Protein AF-X1A4C0-F1 (afdb_monomer_lite)

Sequence (137 aa):
MSKVQEGVDPTTTLLRAACAEFGWTPTPSFGPFNCFQFEGTKSLGYEIAEQSDWNLPDWILFPTGSGGLMAGTMKGLWEFKQMGLIDKIPRPVVVQPEGCSPIVRAFNDSQDPLNITPWDSNETVAGGLADPFPWDG

Foldseek 3Di:
DDPDPPPDDVVVVVLVVCCVPPVDQDDDCACVRDVCNLVVLCVLLVVQCVVCVNDHDQEDEDAAALCSNVNSNQVNVVVCCVVVSHVDRHHYHYDYDPQADQPVVCVVVVHDPVDGDFRPGQDDPPNVNSHRHNRHD

Radius of gyration: 17.16 Å; chains: 1; bounding box: 41×28×54 Å

InterPro domains:
  IPR001926 Tryptophan synthase beta chain-like, PALP domain [PF00291] (6-132)
  IPR036052 Tryptophan synthase beta chain-like, PALP domain superfamily [G3DSA:3.40.50.1100] (3-33)
  IPR036052 Tryptophan synthase beta chain-like, PALP domain superfamily [G3DSA:3.40.50.1100] (34-134)
  IPR036052 Tryptophan synthase beta chain-like, PALP domain superfamily [SSF53686] (7-135)

Structure (mmCIF, N/CA/C/O backbone):
data_AF-X1A4C0-F1
#
_entry.id   AF-X1A4C0-F1
#
loop_
_atom_site.group_PDB
_atom_site.id
_atom_site.type_symbol
_atom_site.label_atom_id
_atom_site.label_alt_id
_atom_site.label_comp_id
_atom_site.label_asym_id
_atom_site.label_entity_id
_atom_site.label_seq_id
_atom_site.pdbx_PDB_ins_code
_atom_site.Cartn_x
_atom_site.Cartn_y
_atom_site.Cartn_z
_atom_site.occupancy
_atom_site.B_iso_or_equiv
_atom_site.auth_seq_id
_atom_site.auth_comp_id
_atom_site.auth_asym_id
_atom_site.auth_atom_id
_atom_site.pdbx_PDB_model_num
ATOM 1 N N . MET A 1 1 ? 13.015 5.379 -32.633 1.00 35.22 1 MET A N 1
ATOM 2 C CA . MET A 1 1 ? 12.481 5.093 -31.286 1.00 35.22 1 MET A CA 1
ATOM 3 C C . MET A 1 1 ? 12.363 3.584 -31.183 1.00 35.22 1 MET A C 1
ATOM 5 O O . MET A 1 1 ? 11.619 3.008 -31.969 1.00 35.22 1 MET A O 1
ATOM 9 N N . SER A 1 2 ? 13.199 2.930 -30.374 1.00 31.91 2 SER A N 1
ATOM 10 C CA . SER A 1 2 ? 13.147 1.473 -30.219 1.00 31.91 2 SER A CA 1
ATOM 11 C C . SER A 1 2 ? 11.810 1.091 -29.596 1.00 31.91 2 SER A C 1
ATOM 13 O O . SER A 1 2 ? 11.397 1.703 -28.614 1.00 31.91 2 SER A O 1
ATOM 15 N N . LYS A 1 3 ? 11.131 0.107 -30.187 1.00 31.34 3 LYS A N 1
ATOM 16 C CA . LYS A 1 3 ? 9.932 -0.489 -29.600 1.00 31.34 3 LYS A CA 1
ATOM 17 C C . LYS A 1 3 ? 10.282 -0.974 -28.191 1.00 31.34 3 LYS A C 1
ATOM 19 O O . LYS A 1 3 ? 11.259 -1.702 -28.030 1.00 31.34 3 LYS A O 1
ATOM 24 N N . VAL A 1 4 ? 9.522 -0.514 -27.200 1.00 41.19 4 VAL A N 1
ATOM 25 C CA . VAL A 1 4 ? 9.546 -1.042 -25.832 1.00 41.19 4 VAL A CA 1
ATOM 26 C C . VAL A 1 4 ? 9.296 -2.549 -25.937 1.00 41.19 4 VAL A C 1
ATOM 28 O O . VAL A 1 4 ? 8.373 -2.959 -26.640 1.00 41.19 4 VAL A O 1
ATOM 31 N N . GLN A 1 5 ? 10.165 -3.371 -25.344 1.00 38.91 5 GLN A N 1
ATOM 32 C CA . GLN A 1 5 ? 9.925 -4.813 -25.255 1.00 38.91 5 GLN A CA 1
ATOM 33 C C . GLN A 1 5 ? 8.626 -5.033 -24.473 1.00 38.91 5 GLN A C 1
ATOM 35 O O . GLN A 1 5 ? 8.470 -4.477 -23.388 1.00 38.91 5 GLN A O 1
ATOM 40 N N . GLU A 1 6 ? 7.698 -5.820 -25.025 1.00 45.59 6 GLU A N 1
ATOM 41 C CA . GLU A 1 6 ? 6.472 -6.207 -24.319 1.00 45.59 6 GLU A CA 1
ATOM 42 C C . GLU A 1 6 ? 6.823 -6.783 -22.939 1.00 45.59 6 GLU A C 1
ATOM 44 O O . GLU A 1 6 ? 7.687 -7.652 -22.820 1.00 45.59 6 GLU A O 1
ATOM 49 N N . GLY A 1 7 ? 6.183 -6.256 -21.894 1.00 53.78 7 GLY A N 1
ATOM 50 C CA . GLY A 1 7 ? 6.369 -6.704 -20.512 1.00 53.78 7 GLY A CA 1
ATOM 51 C C . GLY A 1 7 ? 7.548 -6.090 -19.747 1.00 53.78 7 GLY A C 1
ATOM 52 O O . GLY A 1 7 ? 7.744 -6.450 -18.589 1.00 53.78 7 GLY A O 1
ATOM 53 N N . VAL A 1 8 ? 8.321 -5.163 -20.330 1.00 65.06 8 VAL A N 1
ATOM 54 C CA . VAL A 1 8 ? 9.417 -4.477 -19.620 1.00 65.06 8 VAL A CA 1
ATOM 55 C C . VAL A 1 8 ? 9.138 -2.978 -19.532 1.00 65.06 8 VAL A C 1
ATOM 57 O O . VAL A 1 8 ? 9.092 -2.287 -20.547 1.00 65.06 8 VAL A O 1
ATOM 60 N N . ASP A 1 9 ? 8.990 -2.460 -18.309 1.00 73.38 9 ASP A N 1
ATOM 61 C CA . ASP A 1 9 ? 8.831 -1.024 -18.067 1.00 73.38 9 ASP A CA 1
ATOM 62 C C . ASP A 1 9 ? 10.068 -0.249 -18.587 1.00 73.38 9 ASP A C 1
ATOM 64 O O . ASP A 1 9 ? 11.195 -0.457 -18.100 1.00 73.38 9 ASP A O 1
ATOM 68 N N . PRO A 1 10 ? 9.900 0.654 -19.576 1.00 78.69 10 PRO A N 1
ATOM 69 C CA . PRO A 1 10 ? 11.009 1.425 -20.130 1.00 78.69 10 PRO A CA 1
ATOM 70 C C . PRO A 1 10 ? 11.648 2.348 -19.085 1.00 78.69 10 PRO A C 1
ATOM 72 O O . PRO A 1 10 ? 12.853 2.601 -19.155 1.00 78.69 10 PRO A O 1
ATOM 75 N N . THR A 1 11 ? 10.882 2.797 -18.088 1.00 81.62 11 THR A N 1
ATOM 76 C CA . THR A 1 11 ? 11.367 3.621 -16.973 1.00 81.62 11 THR A CA 1
ATOM 77 C C . THR A 1 11 ? 12.344 2.831 -16.119 1.00 81.62 11 THR A C 1
ATOM 79 O O . THR A 1 11 ? 13.454 3.291 -15.848 1.00 81.62 11 THR A O 1
ATOM 82 N N . THR A 1 12 ? 11.980 1.599 -15.767 1.00 81.69 12 THR A N 1
ATOM 83 C CA . THR A 1 12 ? 12.842 0.699 -14.997 1.00 81.69 12 THR A CA 1
ATOM 84 C C . THR A 1 12 ? 14.104 0.325 -15.778 1.00 81.69 12 THR A C 1
ATOM 86 O O . THR A 1 12 ? 15.195 0.251 -15.207 1.00 81.69 12 THR A O 1
ATOM 89 N N . THR A 1 13 ? 13.990 0.141 -17.095 1.00 85.81 13 THR A N 1
ATOM 90 C CA . THR A 1 13 ? 15.143 -0.129 -17.969 1.00 85.81 13 THR A CA 1
ATOM 91 C C . THR A 1 13 ? 16.134 1.035 -17.959 1.00 85.81 13 THR A C 1
ATOM 93 O O . THR A 1 13 ? 17.331 0.830 -17.739 1.00 85.81 13 THR A O 1
ATOM 96 N N . LEU A 1 14 ? 15.641 2.263 -18.147 1.00 89.94 14 LEU A N 1
ATOM 97 C CA . LEU A 1 14 ? 16.476 3.463 -18.160 1.00 89.94 14 LEU A CA 1
ATOM 98 C C . LEU A 1 14 ? 17.091 3.751 -16.784 1.00 89.94 14 LEU A C 1
ATOM 100 O O . LEU A 1 14 ? 18.271 4.088 -16.710 1.00 89.94 14 LEU A O 1
ATOM 104 N N . LEU A 1 15 ? 16.328 3.557 -15.702 1.00 89.31 15 LEU A N 1
ATOM 105 C CA . LEU A 1 15 ? 16.816 3.680 -14.326 1.00 89.31 15 LEU A CA 1
ATOM 106 C C . LEU A 1 15 ? 18.030 2.774 -14.093 1.00 89.31 15 LEU A C 1
ATOM 108 O O . LEU A 1 15 ? 19.069 3.239 -13.627 1.00 89.31 15 LEU A O 1
ATOM 112 N N . ARG A 1 16 ? 17.925 1.489 -14.460 1.00 88.94 16 ARG A N 1
ATOM 113 C CA . ARG A 1 16 ? 19.024 0.522 -14.305 1.00 88.94 16 ARG A CA 1
ATOM 114 C C . ARG A 1 16 ? 20.261 0.929 -15.106 1.00 88.94 16 ARG A C 1
ATOM 116 O O . ARG A 1 16 ? 21.367 0.841 -14.577 1.00 88.94 16 ARG A O 1
ATOM 123 N N . ALA A 1 17 ? 20.079 1.383 -16.347 1.00 92.94 17 ALA A N 1
ATOM 124 C CA . ALA A 1 17 ? 21.181 1.843 -17.191 1.00 92.94 17 ALA A CA 1
ATOM 125 C C . ALA A 1 17 ? 21.893 3.067 -16.588 1.00 92.94 17 ALA A C 1
ATOM 127 O O . ALA A 1 17 ? 23.116 3.062 -16.471 1.00 92.94 17 ALA A O 1
ATOM 128 N N . ALA A 1 18 ? 21.138 4.067 -16.124 1.00 93.44 18 ALA A N 1
ATOM 129 C CA . ALA A 1 18 ? 21.695 5.268 -15.504 1.00 93.44 18 ALA A CA 1
ATOM 130 C C . ALA A 1 18 ? 22.442 4.959 -14.194 1.00 93.44 18 ALA A C 1
ATOM 132 O O . ALA A 1 18 ? 23.542 5.462 -13.975 1.00 93.44 18 ALA A O 1
ATOM 133 N N . CYS A 1 19 ? 21.891 4.093 -13.337 1.00 93.44 19 CYS A N 1
ATOM 134 C CA . CYS A 1 19 ? 22.583 3.647 -12.125 1.00 93.44 19 CYS A CA 1
ATOM 135 C C . CYS A 1 19 ? 23.915 2.951 -12.447 1.00 93.44 19 CYS A C 1
ATOM 137 O O . CYS A 1 19 ? 24.905 3.190 -11.757 1.00 93.44 19 CYS A O 1
ATOM 139 N N . ALA A 1 20 ? 23.956 2.124 -13.498 1.00 94.38 20 ALA A N 1
ATOM 140 C CA . ALA A 1 20 ? 25.172 1.433 -13.922 1.00 94.38 20 ALA A CA 1
ATOM 141 C C . ALA A 1 20 ? 26.223 2.383 -14.523 1.00 94.38 20 ALA A C 1
ATOM 143 O O . ALA A 1 20 ? 27.411 2.211 -14.263 1.00 94.38 20 ALA A O 1
ATOM 144 N N . GLU A 1 21 ? 25.799 3.378 -15.308 1.00 97.25 21 GLU A N 1
ATOM 145 C CA . GLU A 1 21 ? 26.699 4.340 -15.957 1.00 97.25 21 GLU A CA 1
ATOM 146 C C . GLU A 1 21 ? 27.266 5.368 -14.969 1.00 97.25 21 GLU A C 1
ATOM 148 O O . GLU A 1 21 ? 28.469 5.625 -14.957 1.00 97.25 21 GLU A O 1
ATOM 153 N N . PHE A 1 22 ? 26.412 5.943 -14.120 1.00 97.12 22 PHE A N 1
ATOM 154 C CA . PHE A 1 22 ? 26.778 7.083 -13.276 1.00 97.12 22 PHE A CA 1
ATOM 155 C C . PHE A 1 22 ? 27.069 6.715 -11.817 1.00 97.12 22 PHE A C 1
ATOM 157 O O . PHE A 1 22 ? 27.455 7.583 -11.034 1.00 97.12 22 PHE A O 1
ATOM 164 N N . GLY A 1 23 ? 26.869 5.454 -11.422 1.00 95.25 23 GLY A N 1
ATOM 165 C CA . GLY A 1 23 ? 27.032 5.017 -10.033 1.00 95.25 23 GLY A CA 1
ATOM 166 C C . GLY A 1 23 ? 26.002 5.628 -9.077 1.00 95.25 23 GLY A C 1
ATOM 167 O O . GLY A 1 23 ? 26.277 5.785 -7.889 1.00 95.25 23 GLY A O 1
ATOM 168 N N . TRP A 1 24 ? 24.832 6.022 -9.585 1.00 93.62 24 TRP A N 1
ATOM 169 C CA . TRP A 1 24 ? 23.764 6.608 -8.776 1.00 93.62 24 TRP A CA 1
ATOM 170 C C . TRP A 1 24 ? 23.018 5.552 -7.962 1.00 93.62 24 TRP A C 1
ATOM 172 O O . TRP A 1 24 ? 22.682 4.481 -8.468 1.00 93.62 24 TRP A O 1
ATOM 182 N N . THR A 1 25 ? 22.683 5.893 -6.718 1.00 89.69 25 THR A N 1
ATOM 183 C CA . THR A 1 25 ? 21.807 5.073 -5.876 1.00 89.69 25 THR A CA 1
ATOM 184 C C . THR A 1 25 ? 20.357 5.221 -6.341 1.00 89.69 25 THR A C 1
ATOM 186 O O . THR A 1 25 ? 19.853 6.346 -6.365 1.00 89.69 25 THR A O 1
ATOM 189 N N . PRO A 1 26 ? 19.655 4.129 -6.693 1.00 87.62 26 PRO A N 1
ATOM 190 C CA . PRO A 1 26 ? 18.250 4.211 -7.061 1.00 87.62 26 PRO A CA 1
ATOM 191 C C . PRO A 1 26 ? 17.406 4.562 -5.829 1.00 87.62 26 PRO A C 1
ATOM 193 O O . PRO A 1 26 ? 17.474 3.884 -4.807 1.00 87.62 26 PRO A O 1
ATOM 196 N N . THR A 1 27 ? 16.582 5.603 -5.936 1.00 87.31 27 THR A N 1
ATOM 197 C CA . THR A 1 27 ? 15.613 5.994 -4.896 1.00 87.31 27 THR A CA 1
ATOM 198 C C . THR A 1 27 ? 14.179 6.077 -5.435 1.00 87.31 27 THR A C 1
ATOM 200 O O . THR A 1 27 ? 13.511 7.094 -5.224 1.00 87.31 27 THR A O 1
ATOM 203 N N . PRO A 1 28 ? 13.685 5.083 -6.199 1.00 85.38 28 PRO A N 1
ATOM 204 C CA . PRO A 1 28 ? 12.318 5.134 -6.679 1.00 85.38 28 PRO A CA 1
ATOM 205 C C . PRO A 1 28 ? 11.332 4.834 -5.545 1.00 85.38 28 PRO A C 1
ATOM 207 O O . PRO A 1 28 ? 11.690 4.332 -4.475 1.00 85.38 28 PRO A O 1
ATOM 210 N N . SER A 1 29 ? 10.060 5.103 -5.814 1.00 79.00 29 SER A N 1
ATOM 211 C CA . SER A 1 29 ? 8.956 4.827 -4.902 1.00 79.00 29 SER A CA 1
ATOM 212 C C . SER A 1 29 ? 8.460 3.377 -4.974 1.00 79.00 29 SER A C 1
ATOM 214 O O . SER A 1 29 ? 7.268 3.169 -4.772 1.00 79.00 29 SER A O 1
ATOM 216 N N . PHE A 1 30 ? 9.330 2.399 -5.284 1.00 78.88 30 PHE A N 1
ATOM 217 C CA . PHE A 1 30 ? 8.948 0.985 -5.311 1.00 78.88 30 PHE A CA 1
ATOM 218 C C . PHE A 1 30 ? 9.992 0.005 -4.740 1.00 78.88 30 PHE A C 1
ATOM 220 O O . PHE A 1 30 ? 11.210 0.208 -4.830 1.00 78.88 30 PHE A O 1
ATOM 227 N N . GLY A 1 31 ? 9.486 -1.061 -4.116 1.00 72.69 31 GLY A N 1
ATOM 228 C CA . GLY A 1 31 ? 10.172 -1.928 -3.151 1.00 72.69 31 GLY A CA 1
ATOM 229 C C . GLY A 1 31 ? 11.457 -2.619 -3.630 1.00 72.69 31 GLY A C 1
ATOM 230 O O . GLY A 1 31 ? 12.452 -2.563 -2.904 1.00 72.69 31 GLY A O 1
ATOM 231 N N . PRO A 1 32 ? 11.509 -3.219 -4.838 1.00 79.06 32 PRO A N 1
ATOM 232 C CA . PRO A 1 32 ? 12.695 -3.918 -5.345 1.00 79.06 32 PRO A CA 1
ATOM 233 C C . PRO A 1 32 ? 13.984 -3.085 -5.392 1.00 79.06 32 PRO A C 1
ATOM 235 O O . PRO A 1 32 ? 15.076 -3.650 -5.436 1.00 79.06 32 PRO A O 1
ATOM 238 N N . PHE A 1 33 ? 13.871 -1.756 -5.394 1.00 80.31 33 PHE A N 1
ATOM 239 C CA . PHE A 1 33 ? 15.010 -0.836 -5.425 1.00 80.31 33 PHE A CA 1
ATOM 240 C C . PHE A 1 33 ? 15.153 -0.001 -4.149 1.00 80.31 33 PHE A C 1
ATOM 242 O O . PHE A 1 33 ? 16.221 0.558 -3.915 1.00 80.31 33 PHE A O 1
ATOM 249 N N . ASN A 1 34 ? 14.101 0.091 -3.331 1.00 84.81 34 ASN A N 1
ATOM 250 C CA . ASN A 1 34 ? 14.074 0.910 -2.127 1.00 84.81 34 ASN A CA 1
ATOM 251 C C . ASN A 1 34 ? 13.333 0.191 -0.990 1.00 84.81 34 ASN A C 1
ATOM 253 O O . ASN A 1 34 ? 12.125 0.347 -0.807 1.00 84.81 34 ASN A O 1
ATOM 257 N N . CYS A 1 35 ? 14.076 -0.563 -0.176 1.00 81.56 35 CYS A N 1
ATOM 258 C CA . CYS A 1 35 ? 13.513 -1.300 0.958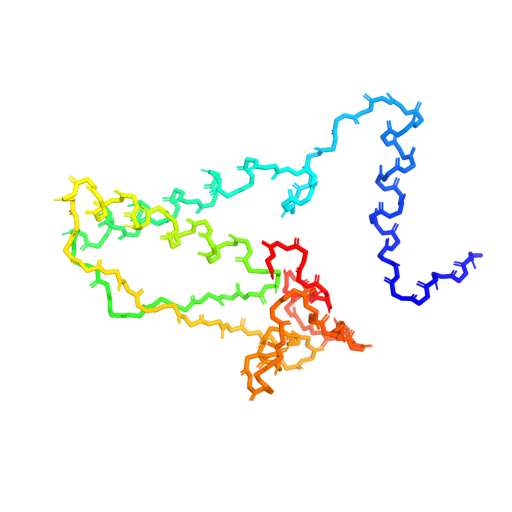 1.00 81.56 35 CYS A CA 1
ATOM 259 C C . CYS A 1 35 ? 12.927 -0.397 2.061 1.00 81.56 35 CYS A C 1
ATOM 261 O O . CYS A 1 35 ? 12.124 -0.865 2.865 1.00 81.56 35 CYS A O 1
ATOM 263 N N . PHE A 1 36 ? 13.281 0.892 2.091 1.00 87.25 36 PHE A N 1
ATOM 264 C CA . PHE A 1 36 ? 12.779 1.851 3.079 1.00 87.25 36 PHE A CA 1
ATOM 265 C C . PHE A 1 36 ? 11.451 2.504 2.677 1.00 87.25 36 PHE A C 1
ATOM 267 O O . PHE A 1 36 ? 10.846 3.193 3.497 1.00 87.25 36 PHE A O 1
ATOM 274 N N . GLN A 1 37 ? 10.959 2.278 1.455 1.00 87.44 37 GLN A N 1
ATOM 275 C CA . GLN A 1 37 ? 9.712 2.872 0.953 1.00 87.44 37 GLN A CA 1
ATOM 276 C C . GLN A 1 37 ? 8.517 2.626 1.896 1.00 87.44 37 GLN A C 1
ATOM 278 O O . GLN A 1 37 ? 7.705 3.522 2.154 1.00 87.44 37 GLN A O 1
ATOM 283 N N . PHE A 1 38 ? 8.433 1.423 2.467 1.00 89.69 38 PHE A N 1
ATOM 284 C CA . PHE A 1 38 ? 7.370 1.046 3.402 1.00 89.69 38 PHE A CA 1
ATOM 285 C C . PHE A 1 38 ? 7.521 1.696 4.786 1.00 89.69 38 PHE A C 1
ATOM 287 O O . PHE A 1 38 ? 6.531 1.893 5.485 1.00 89.69 38 PHE A O 1
ATOM 294 N N . GLU A 1 39 ? 8.742 2.066 5.186 1.00 92.12 39 GLU A N 1
ATOM 295 C CA . GLU A 1 39 ? 8.995 2.772 6.450 1.00 92.12 39 GLU A CA 1
ATOM 296 C C . GLU A 1 39 ? 8.570 4.241 6.389 1.00 92.12 39 GLU A C 1
ATOM 298 O O . GLU A 1 39 ? 8.231 4.815 7.419 1.00 92.12 39 GLU A O 1
ATOM 303 N N . GLY A 1 40 ? 8.553 4.845 5.197 1.00 92.31 40 GLY A N 1
ATOM 304 C CA . GLY A 1 40 ? 7.957 6.166 5.000 1.00 92.31 40 GLY A CA 1
ATOM 305 C C . GLY A 1 40 ? 6.432 6.096 5.047 1.00 92.31 40 GLY A C 1
ATOM 306 O O . GLY A 1 40 ? 5.793 6.752 5.860 1.00 92.31 40 GLY A O 1
ATOM 307 N N . THR A 1 41 ? 5.840 5.242 4.211 1.00 93.38 41 THR A N 1
ATOM 308 C CA . THR A 1 41 ? 4.374 5.148 4.071 1.00 93.38 41 THR A CA 1
ATOM 309 C C . THR A 1 41 ? 3.655 4.632 5.320 1.00 93.38 41 THR A C 1
ATOM 311 O O . THR A 1 41 ? 2.474 4.927 5.494 1.00 93.38 41 THR A O 1
ATOM 314 N N . LYS A 1 42 ? 4.332 3.921 6.232 1.00 95.88 42 LYS A N 1
ATOM 315 C CA . LYS A 1 42 ? 3.720 3.503 7.504 1.00 95.88 42 LYS A CA 1
ATOM 316 C C . LYS A 1 42 ? 3.367 4.648 8.445 1.00 95.88 42 LYS A C 1
ATOM 318 O O . LYS A 1 42 ? 2.510 4.436 9.302 1.00 95.88 42 LYS A O 1
ATOM 323 N N . SER A 1 43 ? 3.983 5.829 8.295 1.00 97.12 43 SER A N 1
ATOM 324 C CA . SER A 1 43 ? 3.650 6.985 9.139 1.00 97.12 43 SER A CA 1
ATOM 325 C C . SER A 1 43 ? 2.168 7.332 9.035 1.00 97.12 43 SER A C 1
ATOM 327 O O . SER A 1 43 ? 1.552 7.641 10.046 1.00 97.12 43 SER A O 1
ATOM 329 N N . LEU A 1 44 ? 1.565 7.132 7.856 1.00 97.69 44 LEU A N 1
ATOM 330 C CA 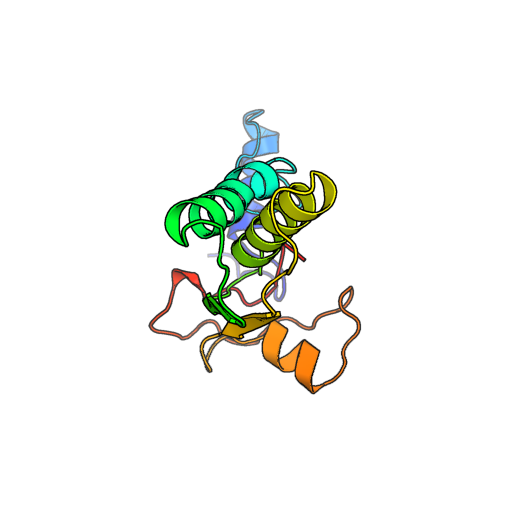. LEU A 1 44 ? 0.134 7.323 7.648 1.00 97.69 44 LEU A CA 1
ATOM 331 C C . LEU A 1 44 ? -0.709 6.440 8.580 1.00 97.69 44 LEU A C 1
ATOM 333 O O . LEU A 1 44 ? -1.743 6.875 9.071 1.00 97.69 44 LEU A O 1
ATOM 337 N N . GLY A 1 45 ? -0.268 5.213 8.870 1.00 97.81 45 GLY A N 1
ATOM 338 C CA . GLY A 1 45 ? -0.947 4.340 9.830 1.00 97.81 45 GLY A CA 1
ATOM 339 C C . GLY A 1 45 ? -0.910 4.899 11.253 1.00 97.81 45 GLY A C 1
ATOM 340 O O . GLY A 1 45 ? -1.901 4.806 11.978 1.00 97.81 45 GLY A O 1
ATOM 341 N N . TYR A 1 46 ? 0.207 5.519 11.638 1.00 97.94 46 TYR A N 1
ATOM 342 C CA . TYR A 1 46 ? 0.343 6.183 12.934 1.00 97.94 46 TYR A CA 1
ATOM 343 C C . TYR A 1 46 ? -0.524 7.437 13.016 1.00 97.94 46 TYR A C 1
ATOM 345 O O . TYR A 1 46 ? -1.242 7.616 13.996 1.00 97.94 46 TYR A O 1
ATOM 353 N N . GLU A 1 47 ? -0.501 8.259 11.967 1.00 98.19 47 GLU A N 1
ATOM 354 C CA . GLU A 1 47 ? -1.302 9.479 11.857 1.00 98.19 47 GLU A CA 1
ATOM 355 C C . GLU A 1 47 ? -2.798 9.155 11.905 1.00 98.19 47 GLU A C 1
ATOM 357 O O . GLU A 1 47 ? -3.532 9.799 12.644 1.00 98.19 47 GLU A O 1
ATOM 362 N N . ILE A 1 48 ? -3.255 8.106 11.208 1.00 97.94 48 ILE A N 1
ATOM 363 C CA . ILE A 1 48 ? -4.651 7.648 11.276 1.00 97.94 48 ILE A CA 1
ATOM 364 C C . ILE A 1 48 ? -5.035 7.268 12.710 1.00 97.94 48 ILE A C 1
ATOM 366 O O . ILE A 1 48 ? -6.126 7.619 13.155 1.00 97.94 48 ILE A O 1
ATOM 370 N N . ALA A 1 49 ? -4.173 6.552 13.437 1.00 98.00 49 ALA A N 1
ATOM 371 C CA . ALA A 1 49 ? -4.451 6.174 14.820 1.00 98.00 49 ALA A CA 1
ATOM 372 C C . ALA A 1 49 ? -4.515 7.391 15.750 1.00 98.00 49 ALA A C 1
ATOM 374 O O . ALA A 1 49 ? -5.481 7.523 16.500 1.00 98.00 49 ALA A O 1
ATOM 375 N N . GLU A 1 50 ? -3.536 8.292 15.662 1.00 97.75 50 GLU A N 1
ATOM 376 C CA . GLU A 1 50 ? -3.481 9.516 16.467 1.00 97.75 50 GLU A CA 1
ATOM 377 C C . GLU A 1 50 ? -4.675 10.438 16.176 1.00 97.75 50 GLU A C 1
ATOM 379 O O . GLU A 1 50 ? -5.375 10.857 17.094 1.00 97.75 50 GLU A O 1
ATOM 384 N N . GLN A 1 51 ? -4.955 10.710 14.899 1.00 97.88 51 GLN A N 1
ATOM 385 C CA . GLN A 1 51 ? -6.005 11.638 14.461 1.00 97.88 51 GLN A CA 1
ATOM 386 C C . GLN A 1 51 ? -7.423 11.078 14.617 1.00 97.88 51 GLN A C 1
ATOM 388 O O . GLN A 1 51 ? -8.388 11.835 14.536 1.00 97.88 51 GLN A O 1
ATOM 393 N N . SER A 1 52 ? -7.563 9.768 14.842 1.00 96.69 52 SER A N 1
ATOM 394 C CA . SER A 1 52 ? -8.843 9.138 15.194 1.00 96.69 52 SER A CA 1
ATOM 395 C C . SER A 1 52 ? -9.054 9.049 16.709 1.00 96.69 52 SER A C 1
ATOM 397 O O . SER A 1 52 ? -9.881 8.254 17.153 1.00 96.69 52 SER A O 1
ATOM 399 N N . ASP A 1 53 ? -8.278 9.786 17.514 1.00 96.75 53 ASP A N 1
ATOM 400 C CA . ASP A 1 53 ? -8.274 9.691 18.981 1.00 96.75 53 ASP A CA 1
ATOM 401 C C . ASP A 1 53 ? -8.113 8.239 19.468 1.00 96.75 53 ASP A C 1
ATOM 403 O O . ASP A 1 53 ? -8.765 7.798 20.416 1.00 96.75 53 ASP A O 1
ATOM 407 N N . TRP A 1 54 ? -7.270 7.462 18.779 1.00 97.06 54 TRP A N 1
ATOM 408 C CA . TRP A 1 54 ? -7.035 6.031 19.026 1.00 97.06 54 TRP A CA 1
ATOM 409 C C . TRP A 1 54 ? -8.271 5.132 18.826 1.00 97.06 54 TRP A C 1
ATOM 411 O O . TRP A 1 54 ? -8.212 3.922 19.052 1.00 97.06 54 TRP A O 1
ATOM 421 N N . ASN A 1 55 ? -9.378 5.684 18.322 1.00 96.56 55 ASN A N 1
ATOM 422 C CA . ASN A 1 55 ? -10.605 4.974 17.986 1.00 96.56 55 ASN A CA 1
ATOM 423 C C . ASN A 1 55 ? -10.729 4.786 16.469 1.00 96.56 55 ASN A C 1
ATOM 425 O O . ASN A 1 55 ? -11.386 5.543 15.757 1.00 96.56 55 ASN A O 1
ATOM 429 N N . LEU A 1 56 ? -10.068 3.745 15.973 1.00 97.62 56 LEU A N 1
ATOM 430 C CA . LEU A 1 56 ? -9.929 3.501 14.541 1.00 97.62 56 LEU A CA 1
ATOM 431 C C . LEU A 1 56 ? -11.266 3.219 13.821 1.00 97.62 56 LEU A C 1
ATOM 433 O O . LEU A 1 56 ? -12.200 2.678 14.422 1.00 97.62 56 LEU A O 1
ATOM 437 N N . PRO A 1 57 ? -11.363 3.494 12.507 1.00 96.38 57 PRO A N 1
ATOM 438 C CA . PRO A 1 57 ? -12.505 3.073 11.701 1.00 96.38 57 PRO A CA 1
ATOM 439 C C . PRO A 1 57 ? -12.528 1.547 11.515 1.00 96.38 57 PRO A C 1
ATOM 441 O O . PRO A 1 57 ? -11.571 0.839 11.828 1.00 96.38 57 PRO A O 1
ATOM 444 N N . ASP A 1 58 ? -13.626 1.014 10.982 1.00 97.88 58 ASP A N 1
ATOM 445 C CA . ASP A 1 58 ? -13.711 -0.419 10.655 1.00 97.88 58 ASP A CA 1
ATOM 446 C C . ASP A 1 58 ? -13.058 -0.755 9.310 1.00 97.88 58 ASP A C 1
ATOM 448 O O . ASP A 1 58 ? -12.600 -1.881 9.101 1.00 97.88 58 ASP A O 1
ATOM 452 N N . TRP A 1 59 ? -12.979 0.232 8.416 1.00 98.31 59 TRP A N 1
ATOM 453 C CA . TRP A 1 59 ? -12.461 0.094 7.061 1.00 98.31 59 TRP A CA 1
ATOM 454 C C . TRP A 1 59 ? -11.577 1.276 6.681 1.00 98.31 59 TRP A C 1
ATO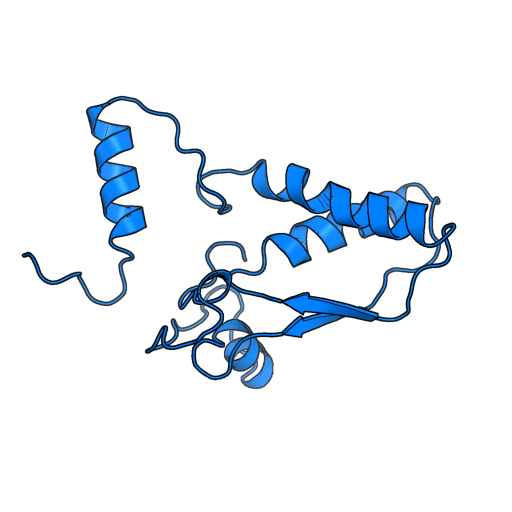M 456 O O . TRP A 1 59 ? -11.859 2.411 7.064 1.00 98.31 59 TRP A O 1
ATOM 466 N N . ILE A 1 60 ? -10.552 1.011 5.873 1.00 98.12 60 ILE A N 1
ATOM 467 C CA . ILE A 1 60 ? -9.761 2.039 5.191 1.00 98.12 60 ILE A CA 1
ATOM 468 C C . ILE A 1 60 ? -9.741 1.711 3.700 1.00 98.12 60 ILE A C 1
ATOM 470 O O . ILE A 1 60 ? -9.425 0.587 3.310 1.00 98.12 60 ILE A O 1
ATOM 474 N N . LEU A 1 61 ? -10.091 2.693 2.873 1.00 98.19 61 LEU A N 1
ATOM 475 C CA . LEU A 1 61 ? -10.089 2.570 1.420 1.00 98.19 61 LEU A CA 1
ATOM 476 C C . LEU A 1 61 ? -8.789 3.156 0.870 1.00 98.19 61 LEU A C 1
ATOM 478 O O . LEU A 1 61 ? -8.472 4.316 1.124 1.00 98.19 61 LEU A O 1
ATOM 482 N N . PHE A 1 62 ? -8.062 2.357 0.094 1.00 97.38 62 PHE A N 1
ATOM 483 C CA . PHE A 1 62 ? -6.778 2.720 -0.484 1.00 97.38 62 PHE A CA 1
ATOM 484 C C . PHE A 1 62 ? -6.905 2.892 -2.000 1.00 97.38 62 PHE A C 1
ATOM 486 O O . PHE A 1 62 ? -7.091 1.894 -2.707 1.00 97.38 62 PHE A O 1
ATOM 493 N N . PRO A 1 63 ? -6.763 4.117 -2.540 1.00 96.44 63 PRO A N 1
ATOM 494 C CA . PRO A 1 63 ? -6.480 4.271 -3.961 1.00 96.44 63 PRO A CA 1
ATOM 495 C C . PRO A 1 63 ? -5.141 3.586 -4.252 1.00 96.44 63 PRO A C 1
ATOM 497 O O . PRO A 1 63 ? -4.131 3.884 -3.615 1.00 96.44 63 PRO A O 1
ATOM 500 N N . THR A 1 64 ? -5.149 2.615 -5.161 1.00 94.81 64 THR A N 1
ATOM 501 C CA . THR A 1 64 ? -4.060 1.643 -5.275 1.00 94.81 64 THR A CA 1
ATOM 502 C C . THR A 1 64 ? -3.530 1.558 -6.704 1.00 94.81 64 THR A C 1
ATOM 504 O O . THR A 1 64 ? -4.244 1.152 -7.613 1.00 94.81 64 THR A O 1
ATOM 507 N N . GLY A 1 65 ? -2.260 1.924 -6.893 1.00 92.38 65 GLY A N 1
ATOM 508 C CA . GLY A 1 65 ? -1.463 1.502 -8.048 1.00 92.38 65 GLY A CA 1
ATOM 509 C C . GLY A 1 65 ? -0.826 0.146 -7.744 1.00 92.38 65 GLY A C 1
ATOM 510 O O . GLY A 1 65 ? -1.496 -0.880 -7.801 1.00 92.38 65 GLY A O 1
ATOM 511 N N . SER A 1 66 ? 0.430 0.176 -7.298 1.00 89.19 66 SER A N 1
ATOM 512 C CA . SER A 1 66 ? 1.236 -0.984 -6.891 1.00 89.19 66 SER A CA 1
ATOM 513 C C . SER A 1 66 ? 0.912 -1.583 -5.513 1.00 89.19 66 SER A C 1
ATOM 515 O O . SER A 1 66 ? 1.309 -2.705 -5.234 1.00 89.19 66 SER A O 1
ATOM 517 N N . GLY A 1 67 ? 0.242 -0.843 -4.619 1.00 91.38 67 GLY A N 1
ATOM 518 C CA . GLY A 1 67 ? -0.083 -1.307 -3.256 1.00 91.38 67 GLY A CA 1
ATOM 519 C C . GLY A 1 67 ? 0.850 -0.833 -2.137 1.00 91.38 67 GLY A C 1
ATOM 520 O O . GLY A 1 67 ? 0.524 -1.035 -0.964 1.00 91.38 67 GLY A O 1
ATOM 521 N N . GLY A 1 68 ? 1.943 -0.125 -2.448 1.00 91.88 68 GLY A N 1
ATOM 522 C CA . GLY A 1 68 ? 2.936 0.289 -1.447 1.00 91.88 68 GLY A CA 1
ATOM 523 C C . GLY A 1 68 ? 2.375 1.127 -0.288 1.00 91.88 68 GLY A C 1
ATOM 524 O O . GLY A 1 68 ? 2.682 0.867 0.876 1.00 91.88 68 GLY A O 1
ATOM 525 N N . LEU A 1 69 ? 1.483 2.080 -0.587 1.00 93.31 69 LEU A N 1
ATOM 526 C CA . LEU A 1 69 ? 0.821 2.915 0.425 1.00 93.31 69 LEU A CA 1
ATOM 527 C C . LEU A 1 69 ? -0.008 2.082 1.412 1.00 93.31 69 LEU A C 1
ATOM 529 O O . LEU A 1 69 ? 0.072 2.298 2.622 1.00 93.31 69 LEU A O 1
ATOM 533 N N . MET A 1 70 ? -0.789 1.126 0.899 1.00 95.06 70 MET A N 1
ATOM 534 C CA . MET A 1 70 ? -1.591 0.227 1.726 1.00 95.06 70 MET A CA 1
ATOM 535 C C . MET A 1 70 ? -0.678 -0.625 2.606 1.00 95.06 70 MET A C 1
ATOM 537 O O . MET A 1 70 ? -0.862 -0.651 3.820 1.00 95.06 70 MET A O 1
ATOM 541 N N . ALA A 1 71 ? 0.323 -1.284 2.017 1.00 93.44 71 ALA A N 1
ATOM 542 C CA . ALA A 1 71 ? 1.237 -2.159 2.745 1.00 93.44 71 ALA A CA 1
ATOM 543 C C . ALA A 1 71 ? 1.945 -1.423 3.896 1.00 93.44 71 ALA A C 1
ATOM 545 O O . ALA A 1 71 ? 1.931 -1.899 5.034 1.00 93.44 71 ALA A O 1
ATOM 546 N N . GLY A 1 72 ? 2.485 -0.228 3.631 1.00 95.06 72 GLY A N 1
ATOM 547 C CA . GLY A 1 72 ? 3.096 0.617 4.656 1.00 95.06 72 GLY A CA 1
ATOM 548 C C . GLY A 1 72 ? 2.106 1.014 5.749 1.00 95.06 72 GLY A C 1
ATOM 549 O O . GLY A 1 72 ? 2.353 0.761 6.927 1.00 95.06 72 GLY A O 1
ATOM 550 N N . THR A 1 73 ? 0.949 1.568 5.379 1.00 97.38 73 THR A N 1
ATOM 551 C CA . THR A 1 73 ? -0.083 2.002 6.344 1.00 97.38 73 THR A CA 1
ATOM 552 C C . THR A 1 73 ? -0.511 0.857 7.264 1.00 97.38 73 THR A C 1
ATOM 554 O O . THR A 1 73 ? -0.556 1.010 8.487 1.00 97.38 73 THR A O 1
ATOM 557 N N . MET A 1 74 ? -0.770 -0.320 6.689 1.00 97.56 74 MET A N 1
ATOM 558 C CA . MET A 1 74 ? -1.170 -1.511 7.438 1.00 97.56 74 MET A CA 1
ATOM 559 C C . MET A 1 74 ? -0.052 -2.014 8.357 1.00 97.56 74 MET A C 1
ATOM 561 O O . MET A 1 74 ? -0.340 -2.431 9.479 1.00 97.56 74 MET A O 1
ATOM 565 N N . LYS A 1 75 ? 1.216 -1.917 7.936 1.00 96.94 75 LYS A N 1
ATOM 566 C CA . LYS A 1 75 ? 2.377 -2.202 8.792 1.00 96.94 75 LYS A CA 1
ATOM 567 C C . LYS A 1 75 ? 2.436 -1.260 9.997 1.00 96.94 75 LYS A C 1
ATOM 569 O O . LYS A 1 75 ? 2.633 -1.737 11.111 1.00 96.94 75 LYS A O 1
ATOM 574 N N . GLY A 1 76 ? 2.218 0.042 9.806 1.00 97.94 76 GLY A N 1
ATOM 575 C CA . GLY A 1 76 ? 2.206 1.019 10.904 1.00 97.94 76 GLY A CA 1
ATOM 576 C C . GLY A 1 76 ? 1.123 0.719 11.944 1.00 97.94 76 GLY A C 1
ATOM 577 O O . GLY A 1 76 ? 1.398 0.651 13.143 1.00 97.94 76 GLY A O 1
ATOM 578 N N . LEU A 1 77 ? -0.096 0.428 11.484 1.00 98.31 77 LEU A N 1
ATOM 579 C CA . LEU A 1 77 ? -1.194 0.001 12.359 1.00 98.31 77 LEU A CA 1
ATOM 580 C C . LEU A 1 77 ? -0.864 -1.315 13.076 1.00 98.31 77 LEU A C 1
ATOM 582 O O . LEU A 1 77 ? -1.104 -1.458 14.274 1.00 98.31 77 LEU A O 1
ATOM 586 N N . TRP A 1 78 ? -0.269 -2.280 12.375 1.00 98.19 78 TRP A N 1
ATOM 587 C CA . TRP A 1 78 ? 0.134 -3.544 12.984 1.00 98.19 78 TRP A CA 1
ATOM 588 C C . TRP A 1 78 ? 1.172 -3.350 14.099 1.00 98.19 78 TRP A C 1
ATOM 590 O O . TRP A 1 78 ? 1.021 -3.931 15.172 1.00 98.19 78 TRP A O 1
ATOM 600 N N . GLU A 1 79 ? 2.167 -2.483 13.902 1.00 98.12 79 GLU A N 1
ATOM 601 C CA . GLU A 1 79 ? 3.159 -2.132 14.928 1.00 98.12 79 GLU A CA 1
ATOM 602 C C . GLU A 1 79 ? 2.510 -1.469 16.154 1.00 98.12 79 GLU A C 1
ATOM 604 O O . GLU A 1 79 ? 2.813 -1.845 17.287 1.00 98.12 79 GLU A O 1
ATOM 609 N N . PHE A 1 80 ? 1.564 -0.544 15.962 1.00 98.06 80 PHE A N 1
ATOM 610 C CA . PHE A 1 80 ? 0.813 0.065 17.071 1.00 98.06 80 PHE A CA 1
ATOM 611 C C . PHE A 1 80 ? -0.005 -0.962 17.853 1.00 98.06 80 PHE A C 1
ATOM 613 O O . PHE A 1 80 ? -0.046 -0.907 19.085 1.00 98.06 80 PHE A O 1
ATOM 620 N N . LYS A 1 81 ? -0.593 -1.946 17.165 1.00 98.00 81 LYS A N 1
ATOM 621 C CA . LYS A 1 81 ? -1.276 -3.060 17.828 1.00 98.00 81 LYS A CA 1
ATOM 622 C C . LYS A 1 81 ? -0.306 -3.931 18.625 1.00 98.00 81 LYS A C 1
ATOM 624 O O . LYS A 1 81 ? -0.617 -4.302 19.751 1.00 98.00 81 LYS A O 1
ATOM 629 N N . GLN A 1 82 ? 0.869 -4.243 18.075 1.00 98.25 82 GLN A N 1
ATOM 630 C CA . GLN A 1 82 ? 1.908 -4.997 18.791 1.00 98.25 82 GLN A CA 1
ATOM 631 C C . GLN A 1 82 ? 2.398 -4.259 20.048 1.00 98.25 82 GLN A C 1
ATOM 633 O O . GLN A 1 82 ? 2.700 -4.899 21.051 1.00 98.25 82 GLN A O 1
ATOM 638 N N . MET A 1 83 ? 2.437 -2.924 20.015 1.00 97.75 83 MET A N 1
ATOM 639 C CA . MET A 1 83 ? 2.795 -2.084 21.165 1.00 97.75 83 MET A CA 1
ATOM 640 C C . MET A 1 83 ? 1.651 -1.876 22.172 1.00 97.75 83 MET A C 1
ATOM 642 O O . MET A 1 83 ? 1.874 -1.266 23.214 1.00 97.75 83 MET A O 1
ATOM 646 N N . GLY A 1 84 ? 0.439 -2.364 21.887 1.00 97.38 84 GLY A N 1
ATOM 647 C CA . GLY A 1 84 ? -0.727 -2.185 22.756 1.00 97.38 84 GLY A CA 1
ATOM 648 C C . GLY A 1 84 ? -1.309 -0.768 22.752 1.00 97.38 84 GLY A C 1
ATOM 649 O O . GLY A 1 84 ? -2.002 -0.399 23.693 1.00 97.38 84 GLY A O 1
ATOM 650 N N . LEU A 1 85 ? -1.024 0.034 21.719 1.00 97.25 85 LEU A N 1
ATOM 651 C CA . LEU A 1 85 ? -1.573 1.389 21.568 1.00 97.25 85 LEU A CA 1
ATOM 652 C C . LEU A 1 85 ? -2.975 1.397 20.945 1.00 97.25 85 LEU A C 1
ATOM 654 O O . LEU A 1 85 ? -3.717 2.360 21.107 1.00 97.25 85 LEU A O 1
ATOM 658 N N . ILE A 1 86 ? -3.327 0.337 20.214 1.00 97.56 86 ILE A N 1
ATOM 659 C CA . ILE A 1 86 ? -4.639 0.142 19.589 1.00 97.56 86 ILE A CA 1
ATOM 660 C C . ILE A 1 86 ? -5.081 -1.317 19.748 1.00 97.56 86 ILE A C 1
ATOM 662 O O . ILE A 1 86 ? -4.258 -2.234 19.714 1.00 97.56 86 ILE A O 1
ATOM 666 N N . ASP A 1 87 ? -6.392 -1.547 19.815 1.00 95.75 87 ASP A N 1
ATOM 667 C CA . ASP A 1 87 ? -6.947 -2.894 20.019 1.00 95.75 87 ASP A CA 1
ATOM 668 C C . ASP A 1 87 ? -7.389 -3.582 18.716 1.00 95.75 87 ASP A C 1
ATOM 670 O O . ASP A 1 87 ? -7.435 -4.817 18.611 1.00 95.75 87 ASP A O 1
ATOM 674 N N . LYS A 1 88 ? -7.680 -2.804 17.667 1.00 95.81 88 LYS A N 1
ATOM 675 C CA . LYS A 1 88 ? -8.180 -3.307 16.379 1.00 95.81 88 LYS A CA 1
ATOM 676 C C . LYS A 1 88 ? -7.340 -2.823 15.204 1.00 95.81 88 LYS A C 1
ATOM 678 O O . LYS A 1 88 ? -6.744 -1.760 15.260 1.00 95.81 88 LYS A O 1
ATOM 683 N N . ILE A 1 89 ? -7.321 -3.616 14.134 1.00 97.44 89 ILE A N 1
ATOM 684 C CA . ILE A 1 89 ? -6.754 -3.216 12.842 1.00 97.44 89 ILE A CA 1
ATOM 685 C C . ILE A 1 89 ? -7.933 -3.068 11.868 1.00 97.44 89 ILE A C 1
ATOM 687 O O . ILE A 1 89 ? -8.672 -4.043 11.698 1.00 97.44 89 ILE A O 1
ATOM 691 N N . PRO A 1 90 ? -8.136 -1.885 11.262 1.00 97.69 90 PRO A N 1
ATOM 692 C CA . PRO A 1 90 ? -9.131 -1.663 10.219 1.00 97.69 90 PRO A CA 1
ATOM 693 C C . PRO A 1 90 ? -8.946 -2.621 9.046 1.00 97.69 90 PRO A C 1
ATOM 695 O O . PRO A 1 90 ? -7.831 -3.013 8.709 1.00 97.69 90 PRO A O 1
ATOM 698 N N . ARG A 1 91 ? -10.039 -2.981 8.383 1.00 98.00 91 ARG A N 1
ATOM 699 C CA . ARG A 1 91 ? -9.986 -3.819 7.185 1.00 98.00 91 ARG A CA 1
ATOM 700 C C . ARG A 1 91 ? -9.584 -2.963 5.973 1.00 98.00 91 ARG A C 1
ATOM 702 O O . ARG A 1 91 ? -10.233 -1.943 5.729 1.00 98.00 91 ARG A O 1
ATOM 709 N N . PRO A 1 92 ? -8.554 -3.344 5.199 1.00 97.44 92 PRO A N 1
ATOM 710 C CA . PRO A 1 92 ? -8.184 -2.603 4.001 1.00 97.44 92 PRO A CA 1
ATOM 711 C C . PRO A 1 92 ? -9.141 -2.916 2.843 1.00 97.44 92 PRO A C 1
ATOM 713 O O . PRO A 1 92 ? -9.606 -4.048 2.692 1.00 97.44 92 PRO A O 1
ATOM 716 N N . VAL A 1 93 ? -9.398 -1.916 2.002 1.00 97.94 93 VAL A N 1
ATOM 717 C CA . VAL A 1 93 ? -10.067 -2.057 0.702 1.00 97.94 93 VAL A CA 1
ATOM 718 C C . VAL A 1 93 ? -9.159 -1.485 -0.373 1.00 97.94 93 VAL A C 1
ATOM 720 O O . VAL A 1 93 ? -8.791 -0.315 -0.316 1.00 97.94 93 VAL A O 1
ATOM 723 N N . VAL A 1 94 ? -8.832 -2.302 -1.368 1.00 96.69 94 VAL A N 1
ATOM 724 C CA . VAL A 1 94 ? -8.096 -1.879 -2.562 1.00 96.69 94 VAL A CA 1
ATOM 725 C C . VAL A 1 94 ? -9.073 -1.264 -3.561 1.00 96.69 94 VAL A C 1
ATOM 727 O O . VAL A 1 94 ? -10.079 -1.880 -3.909 1.00 96.69 94 VAL A O 1
ATOM 730 N N . VAL A 1 95 ? -8.772 -0.053 -4.029 1.00 97.31 95 VAL A N 1
ATOM 731 C CA . VAL A 1 95 ? -9.553 0.664 -5.044 1.00 97.31 95 VAL A CA 1
ATOM 732 C C . VAL A 1 95 ? -8.646 0.976 -6.231 1.00 97.31 95 VAL A C 1
ATOM 734 O O . VAL A 1 95 ? -7.711 1.767 -6.104 1.00 97.31 95 VAL A O 1
ATOM 737 N N . GLN A 1 96 ? -8.922 0.363 -7.383 1.00 96.06 96 GLN A N 1
ATOM 738 C CA . GLN A 1 96 ? -8.182 0.580 -8.631 1.00 96.06 96 GLN A CA 1
ATOM 739 C C . GLN A 1 96 ? -9.104 1.132 -9.727 1.00 96.06 96 GLN A C 1
ATOM 741 O O . GLN A 1 96 ? -10.302 0.836 -9.715 1.00 96.06 96 GLN A O 1
ATOM 746 N N . PRO A 1 97 ? -8.581 1.938 -10.668 1.00 96.00 97 PRO A N 1
ATOM 747 C CA . PRO A 1 97 ? -9.357 2.385 -11.818 1.00 96.00 97 PRO A CA 1
ATOM 748 C C . PRO A 1 97 ? -9.705 1.209 -12.737 1.00 96.00 97 PRO A C 1
ATOM 750 O O . PRO A 1 97 ? -8.885 0.325 -12.959 1.00 96.00 97 PRO A O 1
ATOM 753 N N . GLU A 1 98 ? -10.890 1.239 -13.346 1.00 94.06 98 GLU A N 1
ATOM 754 C CA . GLU A 1 98 ? -11.348 0.190 -14.272 1.00 94.06 98 GLU A CA 1
ATOM 755 C C . GLU A 1 98 ? -10.346 -0.067 -15.413 1.00 94.06 98 GLU A C 1
ATOM 757 O O . GLU A 1 98 ? -10.057 -1.214 -15.746 1.00 94.06 98 GLU A O 1
ATOM 762 N N . GLY A 1 99 ? -9.742 0.999 -15.950 1.00 92.31 99 GLY A N 1
ATOM 763 C CA . GLY A 1 99 ? -8.757 0.916 -17.030 1.00 92.31 99 GLY A CA 1
ATOM 764 C C . GLY A 1 99 ? -7.380 0.366 -16.637 1.00 92.31 99 GLY A C 1
ATOM 765 O O . GLY A 1 99 ? -6.591 0.066 -17.529 1.00 92.31 99 GLY A O 1
ATOM 766 N N . CYS A 1 100 ? -7.082 0.204 -15.341 1.00 93.00 100 CYS A N 1
ATOM 767 C CA . CYS A 1 100 ? -5.843 -0.409 -14.849 1.00 93.00 100 CYS A CA 1
ATOM 768 C C . CYS A 1 100 ? -6.059 -1.013 -13.451 1.00 93.00 100 CYS A C 1
ATOM 770 O O . CYS A 1 100 ? -5.899 -0.329 -12.440 1.00 93.00 100 CYS A O 1
ATOM 772 N N . SER A 1 101 ? -6.472 -2.286 -13.392 1.00 94.50 101 SER A N 1
ATOM 773 C CA . SER A 1 101 ? -6.863 -2.953 -12.137 1.00 94.50 101 SER A CA 1
ATOM 774 C C . SER A 1 101 ? -6.263 -4.361 -11.927 1.00 94.50 101 SER A C 1
ATOM 776 O O . SER A 1 101 ? -6.986 -5.319 -11.626 1.00 94.50 101 SER A O 1
ATOM 778 N N . PRO A 1 102 ? -4.929 -4.529 -12.055 1.00 93.44 102 PRO A N 1
ATOM 779 C CA . PRO A 1 102 ? -4.287 -5.845 -11.976 1.00 93.44 102 PRO A CA 1
ATOM 780 C C . PRO A 1 102 ? -4.473 -6.551 -10.626 1.00 93.44 102 PRO A C 1
ATOM 782 O O . PRO A 1 102 ? -4.686 -7.763 -10.612 1.00 93.44 102 PRO A O 1
ATOM 785 N N . ILE A 1 103 ? -4.455 -5.819 -9.505 1.00 94.19 103 ILE A N 1
ATOM 786 C CA . ILE A 1 103 ? -4.611 -6.389 -8.156 1.00 94.19 103 ILE A CA 1
ATOM 787 C C . ILE A 1 103 ? -6.060 -6.823 -7.931 1.00 94.19 103 ILE A C 1
ATOM 789 O O . ILE A 1 103 ? -6.303 -7.907 -7.405 1.00 94.19 103 ILE A O 1
ATOM 793 N N . VAL A 1 104 ? -7.035 -6.014 -8.360 1.00 94.88 104 VAL A N 1
ATOM 794 C CA . VAL A 1 104 ? -8.462 -6.371 -8.252 1.00 94.88 104 VAL A CA 1
ATOM 795 C C . VAL A 1 104 ? -8.763 -7.636 -9.056 1.00 94.88 104 VAL A C 1
ATOM 797 O O . VAL A 1 104 ? -9.429 -8.535 -8.542 1.00 94.88 104 VAL A O 1
ATOM 800 N N . ARG A 1 105 ? -8.242 -7.749 -10.285 1.00 95.00 105 ARG A N 1
ATOM 801 C CA . ARG A 1 105 ? -8.366 -8.976 -11.088 1.00 95.00 105 ARG A CA 1
ATOM 802 C C . ARG A 1 105 ? -7.692 -10.162 -10.414 1.00 95.00 105 ARG A C 1
ATOM 804 O O . ARG A 1 105 ? -8.337 -11.189 -10.255 1.00 95.00 105 ARG A O 1
ATOM 811 N N . ALA A 1 106 ? -6.444 -10.015 -9.971 1.00 94.38 106 ALA A N 1
ATOM 812 C CA . ALA A 1 106 ? -5.729 -11.088 -9.285 1.00 94.38 106 ALA A CA 1
ATOM 813 C C . ALA A 1 106 ? -6.485 -11.590 -8.044 1.00 94.38 106 ALA A C 1
ATOM 815 O O . ALA A 1 106 ? -6.594 -12.797 -7.840 1.00 94.38 106 ALA A O 1
ATOM 816 N N . PHE A 1 107 ? -7.063 -10.677 -7.256 1.00 94.50 107 PHE A N 1
ATOM 817 C CA . PHE A 1 107 ? -7.879 -11.012 -6.091 1.00 94.50 107 PHE A CA 1
ATOM 818 C C . PHE A 1 107 ? -9.157 -11.774 -6.471 1.00 94.50 107 PHE A C 1
ATOM 820 O O . PHE A 1 107 ? -9.436 -12.825 -5.896 1.00 94.50 107 PHE A O 1
ATOM 827 N N . ASN A 1 108 ? -9.918 -11.276 -7.451 1.00 95.75 108 ASN A N 1
ATOM 828 C CA . ASN A 1 108 ? -11.171 -11.902 -7.887 1.00 95.75 108 ASN A CA 1
ATOM 829 C C . ASN A 1 108 ? -10.948 -13.282 -8.518 1.00 95.75 108 ASN A C 1
ATOM 831 O O . ASN A 1 108 ? -11.721 -14.208 -8.273 1.00 95.75 108 ASN A O 1
ATOM 835 N N . ASP A 1 109 ? -9.869 -13.425 -9.282 1.00 96.06 109 ASP A N 1
ATOM 836 C CA . ASP A 1 109 ? -9.508 -14.662 -9.972 1.00 96.06 109 ASP A CA 1
ATOM 837 C C . ASP A 1 109 ? -8.740 -15.639 -9.065 1.00 96.06 109 ASP A C 1
ATOM 839 O O . ASP A 1 109 ? -8.409 -16.744 -9.494 1.00 96.06 109 ASP A O 1
ATOM 843 N N . SER A 1 110 ? -8.448 -15.258 -7.813 1.00 95.06 110 SER A N 1
ATOM 844 C CA . SER A 1 110 ? -7.616 -16.038 -6.883 1.00 95.06 110 SER A CA 1
ATOM 845 C C . SER A 1 110 ? -6.257 -16.433 -7.484 1.00 95.06 110 SER A C 1
ATOM 847 O O . SER A 1 110 ? -5.800 -17.566 -7.320 1.00 95.06 110 SER A O 1
ATOM 849 N N . GLN A 1 111 ? -5.622 -15.506 -8.209 1.00 93.06 111 GLN A N 1
ATOM 850 C CA . GLN A 1 111 ? -4.286 -15.715 -8.771 1.00 93.06 111 GLN A CA 1
ATOM 851 C C . GLN A 1 111 ? -3.242 -15.847 -7.659 1.00 93.06 111 GLN A C 1
ATOM 853 O O . GLN A 1 111 ? -3.414 -15.338 -6.549 1.00 93.06 111 GLN A O 1
ATOM 858 N N . ASP A 1 112 ? -2.136 -16.516 -7.977 1.00 90.50 112 ASP A N 1
ATOM 859 C CA . ASP A 1 112 ? -0.959 -16.520 -7.116 1.00 90.50 112 ASP A CA 1
ATOM 860 C C . ASP A 1 112 ? -0.426 -15.080 -6.983 1.00 90.50 112 ASP A C 1
ATOM 862 O O . ASP A 1 112 ? -0.078 -14.476 -8.003 1.00 90.50 112 ASP A O 1
ATOM 866 N N . PRO A 1 113 ? -0.334 -14.525 -5.758 1.00 86.19 113 PRO A N 1
ATOM 867 C CA . PRO A 1 113 ? 0.188 -13.180 -5.534 1.00 86.19 113 PRO A CA 1
ATOM 868 C C . PRO A 1 113 ? 1.601 -12.974 -6.086 1.00 86.19 113 PRO A C 1
ATOM 870 O O . PRO A 1 113 ? 1.957 -11.862 -6.449 1.00 86.19 113 PRO A O 1
ATOM 873 N N . LEU A 1 114 ? 2.402 -14.038 -6.197 1.00 85.88 114 LEU A N 1
ATOM 874 C CA . LEU A 1 114 ? 3.761 -13.961 -6.738 1.00 85.88 114 LEU A CA 1
ATOM 875 C C . LEU A 1 114 ? 3.807 -13.991 -8.272 1.00 85.88 114 LEU A C 1
ATOM 877 O O . LEU A 1 114 ? 4.874 -13.803 -8.853 1.00 85.88 114 LEU A O 1
ATOM 881 N N . ASN A 1 115 ? 2.674 -14.249 -8.928 1.00 86.88 115 ASN A N 1
ATOM 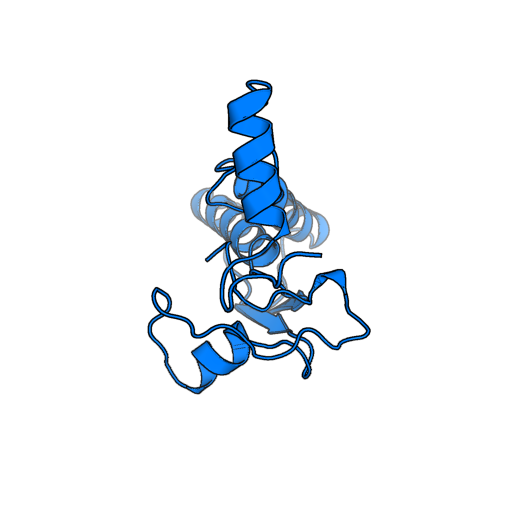882 C CA . ASN A 1 115 ? 2.569 -14.435 -10.373 1.00 86.88 115 ASN A CA 1
ATOM 883 C C . ASN A 1 115 ? 1.349 -13.693 -10.949 1.00 86.88 115 ASN A C 1
ATOM 885 O O . ASN A 1 115 ? 0.578 -14.247 -11.737 1.00 86.88 115 ASN A O 1
ATOM 889 N N . ILE A 1 116 ? 1.174 -12.426 -10.564 1.00 88.88 116 ILE A N 1
ATOM 890 C CA . ILE A 1 116 ? 0.120 -11.562 -11.108 1.00 88.88 116 ILE A CA 1
ATOM 891 C C . ILE A 1 116 ? 0.415 -11.250 -12.576 1.00 88.88 116 ILE A C 1
ATOM 893 O O . ILE A 1 116 ? 1.492 -10.769 -12.935 1.00 88.88 116 ILE A O 1
ATOM 897 N N . THR A 1 117 ? -0.569 -11.494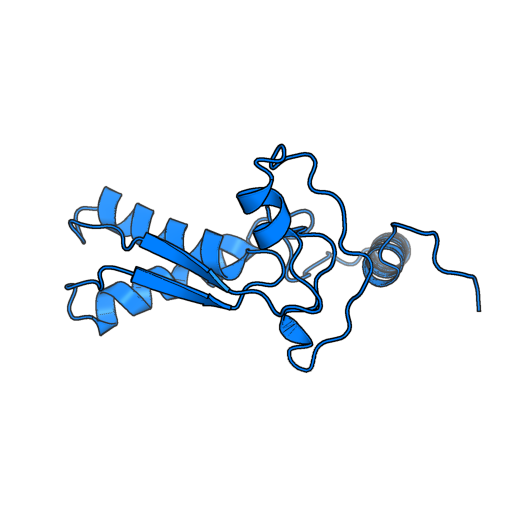 -13.440 1.0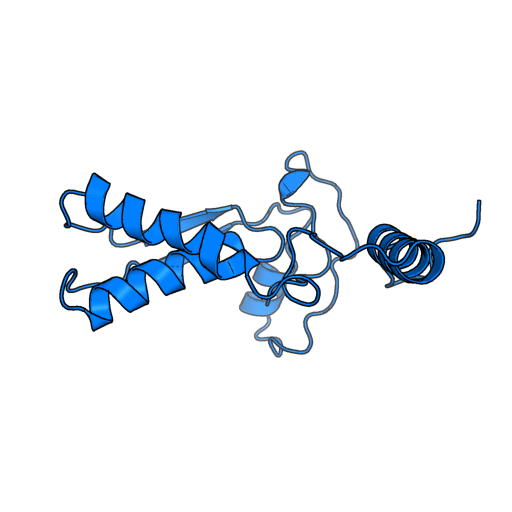0 87.44 117 THR A N 1
ATOM 898 C CA . THR A 1 117 ? -0.456 -11.118 -14.856 1.00 87.44 117 THR A CA 1
ATOM 899 C C . THR A 1 117 ? -0.529 -9.589 -14.991 1.00 87.44 117 THR A C 1
ATOM 901 O O . THR A 1 117 ? -1.446 -8.997 -14.408 1.00 87.44 117 THR A O 1
ATOM 904 N N . PRO A 1 118 ? 0.362 -8.938 -15.766 1.00 87.75 118 PRO A N 1
ATOM 905 C CA . PRO A 1 118 ? 0.267 -7.505 -16.042 1.00 87.75 118 PRO A CA 1
ATOM 906 C C . PRO A 1 118 ? -1.073 -7.096 -16.675 1.00 87.75 118 PRO A C 1
ATOM 908 O O . PRO A 1 118 ? -1.730 -7.894 -17.348 1.00 87.75 118 PRO A O 1
ATOM 911 N N . TRP A 1 119 ? -1.509 -5.858 -16.450 1.00 89.25 119 TRP A N 1
ATOM 912 C CA . TRP A 1 119 ? -2.668 -5.274 -17.129 1.00 89.25 119 TRP A CA 1
ATOM 913 C C . TRP A 1 119 ? -2.296 -4.802 -18.540 1.00 89.25 119 TRP A C 1
ATOM 915 O O . TRP A 1 119 ? -1.216 -4.255 -18.747 1.00 89.25 119 TRP A O 1
ATOM 925 N N . ASP A 1 120 ? -3.202 -4.979 -19.503 1.00 85.56 120 ASP A N 1
ATOM 926 C CA . ASP A 1 120 ? -2.921 -4.709 -20.925 1.00 85.56 120 ASP A CA 1
ATOM 927 C C . ASP A 1 120 ? -2.991 -3.216 -21.296 1.00 85.56 120 ASP A C 1
ATOM 929 O O . ASP A 1 120 ? -2.554 -2.810 -22.371 1.00 85.56 120 ASP A O 1
ATOM 933 N N . SER A 1 121 ? -3.561 -2.391 -20.416 1.00 80.19 121 SER A N 1
ATOM 934 C CA . SER A 1 121 ? -3.779 -0.957 -20.621 1.00 80.19 121 SER A CA 1
ATOM 935 C C . SER A 1 121 ? -3.270 -0.137 -19.432 1.00 80.19 121 SER A C 1
ATOM 937 O O . SER A 1 121 ? -3.035 -0.640 -18.338 1.00 80.19 121 SER A O 1
ATOM 939 N N . ASN A 1 122 ? -3.088 1.158 -19.630 1.00 80.69 122 ASN A N 1
ATOM 940 C CA . ASN A 1 122 ? -2.877 2.121 -18.553 1.00 80.69 122 ASN A CA 1
ATOM 941 C C . ASN A 1 122 ? -3.768 3.361 -18.741 1.00 80.69 122 ASN A C 1
ATOM 943 O O . ASN A 1 122 ? -3.490 4.430 -18.197 1.00 80.69 122 ASN A O 1
ATOM 947 N N . GLU A 1 123 ? -4.853 3.220 -19.510 1.00 88.38 123 GLU A N 1
ATOM 948 C CA . GLU A 1 123 ? -5.776 4.308 -19.818 1.00 88.38 123 GLU A CA 1
ATOM 949 C C . GLU A 1 123 ? -6.688 4.611 -18.629 1.00 88.38 123 GLU A C 1
ATOM 951 O O . GLU A 1 123 ? -7.652 3.907 -18.334 1.00 88.38 123 GLU A O 1
ATOM 956 N N . THR A 1 124 ? -6.386 5.693 -17.922 1.00 93.00 124 THR A N 1
ATOM 957 C CA . THR A 1 124 ? -7.210 6.188 -16.821 1.00 93.00 124 THR A CA 1
ATOM 958 C C . THR A 1 124 ? -6.925 7.663 -16.563 1.00 93.00 124 THR A C 1
ATOM 960 O O . THR A 1 124 ? -5.808 8.141 -16.751 1.00 93.00 124 THR A O 1
ATOM 963 N N . VAL A 1 125 ? -7.928 8.395 -16.071 1.00 94.94 125 VAL A N 1
ATOM 964 C CA . VAL A 1 125 ? -7.727 9.758 -15.544 1.00 94.94 125 VAL A CA 1
ATOM 965 C C . VAL A 1 125 ? -6.907 9.754 -14.247 1.00 94.94 125 VAL A C 1
ATOM 967 O O . VAL A 1 125 ? -6.291 10.758 -13.898 1.00 94.94 125 VAL A O 1
ATOM 970 N N . ALA A 1 126 ? -6.862 8.620 -13.541 1.00 94.19 126 ALA A N 1
ATOM 971 C CA . ALA A 1 126 ? -6.093 8.429 -12.317 1.00 94.19 126 ALA A CA 1
ATOM 972 C C . ALA A 1 126 ? -4.657 7.979 -12.634 1.00 94.19 126 ALA A C 1
ATOM 974 O O . ALA A 1 126 ? -4.245 6.889 -12.249 1.00 94.19 126 ALA A O 1
ATOM 975 N N . GLY A 1 127 ? -3.890 8.818 -13.340 1.00 91.19 127 GLY A N 1
ATOM 976 C CA . GLY A 1 127 ? -2.544 8.473 -13.822 1.00 91.19 127 GLY A CA 1
ATOM 977 C C . GLY A 1 127 ? -1.567 8.017 -12.727 1.00 91.19 127 GLY A C 1
ATOM 978 O O . GLY A 1 127 ? -0.733 7.157 -12.973 1.00 91.19 127 GLY A O 1
ATOM 979 N N . GLY A 1 128 ? -1.712 8.515 -11.493 1.00 90.19 128 GLY A N 1
ATOM 980 C CA . GLY A 1 128 ? -0.908 8.060 -10.347 1.00 90.19 128 GLY A CA 1
ATOM 981 C C . GLY A 1 128 ? -1.199 6.625 -9.883 1.00 90.19 128 GLY A C 1
ATOM 982 O O . GLY A 1 128 ? -0.442 6.085 -9.085 1.00 90.19 128 GLY A O 1
ATOM 983 N N . LEU A 1 129 ? -2.286 6.014 -10.366 1.00 92.69 129 LEU A N 1
ATOM 984 C CA . LEU A 1 129 ? -2.673 4.624 -10.101 1.00 92.69 129 LEU A CA 1
ATOM 985 C C . LEU A 1 129 ? -2.509 3.732 -11.340 1.00 92.69 129 LEU A C 1
ATOM 987 O O . LEU A 1 129 ? -2.890 2.567 -11.301 1.00 92.69 129 LEU A O 1
ATOM 991 N N . ALA A 1 130 ? -1.997 4.274 -12.449 1.00 91.31 130 ALA A N 1
ATOM 992 C CA . ALA A 1 130 ? -1.880 3.583 -13.729 1.00 91.31 130 ALA A CA 1
ATOM 993 C C . ALA A 1 130 ? -0.665 2.641 -13.747 1.00 91.31 130 ALA A C 1
ATOM 995 O O . ALA A 1 130 ? 0.239 2.792 -14.567 1.00 91.31 130 ALA A O 1
ATOM 996 N N . ASP A 1 131 ? -0.651 1.685 -12.820 1.00 88.62 131 ASP A N 1
ATOM 997 C CA . ASP A 1 131 ? 0.416 0.705 -12.676 1.00 88.62 131 ASP A CA 1
ATOM 998 C C . ASP A 1 131 ? -0.036 -0.673 -13.187 1.00 88.62 131 ASP A C 1
ATOM 1000 O O . ASP A 1 131 ? -0.780 -1.372 -12.493 1.00 88.62 131 ASP A O 1
ATOM 1004 N N . PRO A 1 132 ? 0.371 -1.069 -14.407 1.00 87.50 132 PRO A N 1
ATOM 1005 C CA . PRO A 1 132 ? -0.048 -2.333 -14.993 1.00 87.50 132 PRO A CA 1
ATOM 1006 C C . PRO A 1 132 ? 0.614 -3.540 -14.324 1.00 87.50 132 PRO A C 1
ATOM 1008 O O . PRO A 1 132 ? 0.129 -4.654 -14.517 1.00 87.50 132 PRO A O 1
ATOM 1011 N N . PHE A 1 133 ? 1.689 -3.361 -13.550 1.00 86.12 133 PHE A N 1
ATOM 1012 C CA . PHE A 1 133 ? 2.353 -4.455 -12.847 1.00 86.12 133 PHE A CA 1
ATOM 1013 C C . PHE A 1 133 ? 2.702 -4.041 -11.412 1.00 86.12 133 PHE A C 1
ATOM 1015 O O . PHE A 1 133 ? 3.570 -3.196 -11.231 1.00 86.12 133 PHE A O 1
ATOM 1022 N N . PRO A 1 134 ? 2.082 -4.638 -10.380 1.00 81.00 134 PRO A N 1
ATOM 1023 C CA . PRO A 1 134 ? 2.253 -4.188 -9.003 1.00 81.00 134 PRO A CA 1
ATOM 1024 C C . PRO A 1 134 ? 3.651 -4.528 -8.457 1.00 81.00 134 PRO A C 1
ATOM 1026 O O . PRO A 1 134 ? 3.876 -5.571 -7.857 1.00 81.00 134 PRO A O 1
ATOM 1029 N N . TRP A 1 135 ? 4.621 -3.631 -8.651 1.00 76.56 135 TRP A N 1
ATOM 1030 C CA . TRP A 1 135 ? 6.020 -3.853 -8.249 1.00 76.56 135 TRP A CA 1
ATOM 1031 C C . TRP A 1 135 ? 6.259 -3.858 -6.728 1.00 76.56 135 TRP A C 1
ATOM 1033 O O . TRP A 1 135 ? 7.339 -4.258 -6.292 1.00 76.56 135 TRP A O 1
ATOM 1043 N N . ASP A 1 136 ? 5.296 -3.391 -5.928 1.00 75.50 136 ASP A N 1
ATOM 1044 C CA . ASP A 1 136 ? 5.429 -3.231 -4.471 1.00 75.50 136 ASP A CA 1
ATOM 1045 C C . ASP A 1 136 ? 4.929 -4.419 -3.647 1.00 75.50 136 ASP A C 1
ATOM 1047 O O . ASP A 1 136 ? 5.097 -4.418 -2.424 1.00 75.50 136 ASP A O 1
ATOM 1051 N N . GLY A 1 137 ? 4.331 -5.419 -4.290 1.00 54.22 137 GLY A N 1
ATOM 1052 C CA . GLY A 1 137 ? 3.742 -6.574 -3.623 1.00 54.22 137 GLY A CA 1
ATOM 1053 C C . GLY A 1 137 ? 2.938 -7.430 -4.574 1.00 54.22 137 GLY A C 1
ATOM 1054 O O . GLY A 1 137 ? 1.969 -6.891 -5.151 1.00 54.22 137 GLY A O 1
#

Secondary structure (DSSP, 8-state):
-PPPPTT--HHHHHHHHHHHHH-PPP--SSTTT-TTHHHHHTHHHHHHHHHTTT---SEEEEE-SSSHHHHHHHHHHHHHHHTTS-S--PEEEEE--TTS-HHHHHHHTT--GGGPPPPS----S-GGG--SS-TT-

Organism: NCBI:txid412755

pLDDT: mean 88.96, std 13.6, range [31.34, 98.31]